Protein AF-A0A962V5V9-F1 (afdb_monomer)

Structure (mmCIF, N/CA/C/O backbone):
data_AF-A0A962V5V9-F1
#
_entry.id   AF-A0A962V5V9-F1
#
loop_
_atom_site.group_PDB
_atom_site.id
_atom_site.type_symbol
_atom_site.label_atom_id
_atom_site.label_alt_id
_atom_site.label_comp_id
_atom_site.label_asym_id
_atom_site.label_entity_id
_atom_site.label_seq_id
_a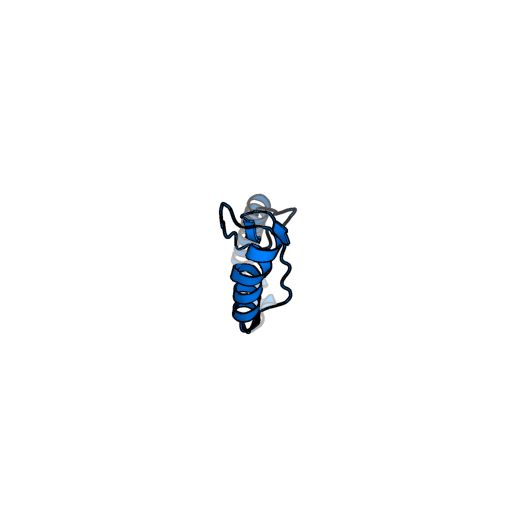tom_site.pdbx_PDB_ins_code
_atom_site.Cartn_x
_atom_site.Cartn_y
_atom_site.Cartn_z
_atom_site.occupancy
_atom_site.B_iso_or_equiv
_atom_site.auth_seq_id
_atom_site.auth_comp_id
_atom_site.auth_asym_id
_atom_site.auth_atom_id
_atom_site.pdbx_PDB_model_num
ATOM 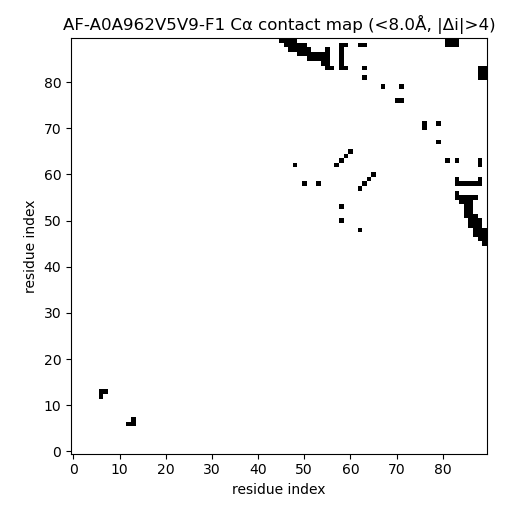1 N N . MET A 1 1 ? 34.483 3.059 -29.073 1.00 65.25 1 MET A N 1
ATOM 2 C CA . MET A 1 1 ? 33.387 2.858 -30.051 1.00 65.25 1 MET A CA 1
ATOM 3 C C . MET A 1 1 ? 32.789 4.212 -30.386 1.00 65.25 1 MET A C 1
ATOM 5 O O . MET A 1 1 ? 32.333 4.881 -29.471 1.00 65.25 1 MET A O 1
ATOM 9 N N . ASN A 1 2 ? 32.822 4.630 -31.654 1.00 86.38 2 ASN A N 1
ATOM 10 C CA . ASN A 1 2 ? 32.213 5.887 -32.093 1.00 86.38 2 ASN A CA 1
ATOM 11 C C . ASN A 1 2 ? 30.854 5.603 -32.755 1.00 86.38 2 ASN A C 1
ATOM 13 O O . ASN A 1 2 ? 30.787 5.126 -33.887 1.00 86.38 2 ASN A O 1
ATOM 17 N N . ILE A 1 3 ? 29.769 5.862 -32.022 1.00 85.44 3 ILE A N 1
ATOM 18 C CA . ILE A 1 3 ? 28.396 5.595 -32.479 1.00 85.44 3 ILE A CA 1
ATOM 19 C C . ILE A 1 3 ? 27.980 6.580 -33.579 1.00 85.44 3 ILE A C 1
ATOM 21 O O . ILE A 1 3 ? 27.230 6.198 -34.478 1.00 85.44 3 ILE A O 1
ATOM 25 N N . ALA A 1 4 ? 28.511 7.807 -33.567 1.00 87.50 4 ALA A N 1
ATOM 26 C CA . ALA A 1 4 ? 28.245 8.796 -34.608 1.00 87.50 4 ALA A CA 1
ATOM 27 C C . ALA A 1 4 ? 28.849 8.350 -35.946 1.00 87.50 4 ALA A C 1
ATOM 29 O O . ALA A 1 4 ? 28.156 8.307 -36.958 1.00 87.50 4 ALA A O 1
ATOM 30 N N . GLU A 1 5 ? 30.110 7.911 -35.936 1.00 89.94 5 GLU A N 1
ATOM 31 C CA . GLU A 1 5 ? 30.772 7.396 -37.138 1.00 89.94 5 GLU A CA 1
ATOM 32 C C . GLU A 1 5 ? 30.079 6.138 -37.685 1.00 89.94 5 GLU A C 1
ATOM 34 O O . GLU A 1 5 ? 29.859 6.020 -38.892 1.00 89.94 5 GLU A O 1
ATOM 39 N N . LEU A 1 6 ? 29.674 5.215 -36.805 1.00 88.81 6 LEU A N 1
ATOM 40 C CA . LEU A 1 6 ? 28.927 4.015 -37.192 1.00 88.81 6 LEU A CA 1
ATOM 41 C C . LEU A 1 6 ? 27.574 4.364 -37.825 1.00 88.81 6 LEU A C 1
ATOM 43 O O . LEU A 1 6 ? 27.196 3.758 -38.826 1.00 88.81 6 LEU A O 1
ATOM 47 N N . SER A 1 7 ? 26.873 5.346 -37.257 1.00 88.31 7 SER A N 1
ATOM 48 C CA . SER A 1 7 ? 25.557 5.789 -37.724 1.00 88.31 7 SER A CA 1
ATOM 49 C C . SER A 1 7 ? 25.616 6.477 -39.085 1.00 88.31 7 SER A C 1
ATOM 51 O O . SER A 1 7 ? 24.735 6.280 -39.916 1.00 88.31 7 SER A O 1
ATOM 53 N N . ILE A 1 8 ? 26.685 7.235 -39.342 1.00 90.69 8 ILE A N 1
ATOM 54 C CA . ILE A 1 8 ? 26.921 7.874 -40.641 1.00 90.69 8 ILE A CA 1
ATOM 55 C C . ILE A 1 8 ? 27.310 6.823 -41.686 1.00 90.69 8 ILE A C 1
ATOM 57 O O . ILE A 1 8 ? 26.771 6.814 -42.792 1.00 90.69 8 ILE A O 1
ATOM 61 N N . ARG A 1 9 ? 28.210 5.894 -41.335 1.00 93.00 9 ARG A N 1
ATOM 62 C CA . ARG A 1 9 ? 28.676 4.840 -42.250 1.00 93.00 9 ARG A CA 1
ATOM 63 C C . ARG A 1 9 ? 27.572 3.840 -42.608 1.00 93.00 9 ARG A C 1
ATOM 65 O O . ARG A 1 9 ? 27.559 3.326 -43.721 1.00 93.00 9 ARG A O 1
ATOM 72 N N . LYS A 1 10 ? 26.662 3.545 -41.674 1.00 92.44 10 LYS A N 1
ATOM 73 C CA . LYS A 1 10 ? 25.525 2.623 -41.851 1.00 92.44 10 LYS A CA 1
ATOM 74 C C . LYS A 1 10 ? 24.187 3.370 -41.902 1.00 92.44 10 LYS A C 1
ATOM 76 O O . LYS A 1 10 ? 23.213 2.943 -41.284 1.00 92.44 10 LYS A O 1
ATOM 81 N N . ASN A 1 11 ? 24.136 4.454 -42.672 1.00 91.19 11 ASN A N 1
ATOM 82 C CA . ASN A 1 11 ? 22.993 5.365 -42.778 1.00 91.19 11 ASN A CA 1
ATOM 83 C C . ASN A 1 11 ? 21.634 4.677 -43.026 1.00 91.19 11 ASN A C 1
ATOM 85 O O . ASN A 1 11 ? 20.660 5.025 -42.367 1.00 91.19 11 ASN A O 1
ATOM 89 N N . VAL A 1 12 ? 21.553 3.683 -43.918 1.00 94.44 12 VAL A N 1
ATOM 90 C CA . VAL A 1 12 ? 20.297 2.962 -44.212 1.00 94.44 12 VAL A CA 1
ATOM 91 C C . VAL A 1 12 ? 19.805 2.181 -42.993 1.00 94.44 12 VAL A C 1
ATOM 93 O O . VAL A 1 12 ? 18.619 2.205 -42.675 1.00 94.44 12 VAL A O 1
ATOM 96 N N . ILE A 1 13 ? 20.720 1.524 -42.276 1.00 94.06 13 ILE A N 1
ATOM 97 C CA . ILE A 1 13 ? 20.394 0.749 -41.071 1.00 94.06 13 ILE A CA 1
ATOM 98 C C . ILE A 1 13 ? 19.971 1.697 -39.949 1.00 94.06 13 ILE A C 1
ATOM 100 O O . ILE A 1 13 ? 18.972 1.451 -39.279 1.00 94.06 13 ILE A O 1
ATOM 104 N N . THR A 1 14 ? 20.688 2.806 -39.774 1.00 94.44 14 THR A N 1
ATOM 105 C CA . THR A 1 14 ? 20.339 3.833 -38.789 1.00 94.44 14 THR A CA 1
ATOM 106 C C . THR A 1 14 ? 18.974 4.452 -39.080 1.00 94.44 14 THR A C 1
ATOM 108 O O . THR A 1 14 ? 18.169 4.596 -38.160 1.00 94.44 14 THR A O 1
ATOM 111 N N . LEU A 1 15 ? 18.673 4.766 -40.343 1.00 95.25 15 LEU A N 1
ATOM 112 C CA . LEU A 1 15 ? 17.374 5.302 -40.749 1.00 95.25 15 LEU A CA 1
ATOM 113 C C . LEU A 1 15 ? 16.249 4.291 -40.502 1.00 95.25 15 LEU A C 1
ATOM 115 O O . LEU A 1 15 ? 15.221 4.651 -39.937 1.00 95.25 15 LEU A O 1
ATOM 119 N N . PHE A 1 16 ? 16.459 3.023 -40.858 1.00 96.44 16 PHE A N 1
ATOM 120 C CA . PHE A 1 16 ? 15.489 1.959 -40.608 1.00 96.44 16 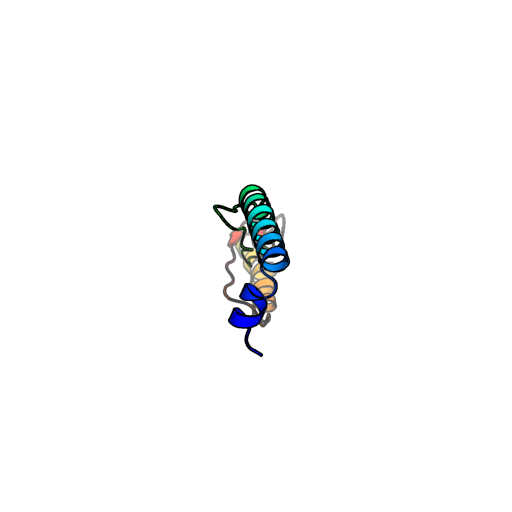PHE A CA 1
ATOM 121 C C . PHE A 1 16 ? 15.186 1.794 -39.114 1.00 96.44 16 PHE A C 1
ATOM 123 O O . PHE A 1 16 ? 14.022 1.791 -38.722 1.00 96.44 16 PHE A O 1
ATOM 130 N N . ILE A 1 17 ? 16.219 1.731 -38.268 1.00 95.62 17 ILE A N 1
ATOM 131 C CA . ILE A 1 17 ? 16.052 1.639 -36.810 1.00 95.62 17 ILE A CA 1
ATOM 132 C C . ILE A 1 17 ? 15.319 2.871 -36.272 1.00 95.62 17 ILE A C 1
ATOM 134 O O . ILE A 1 17 ? 14.426 2.736 -35.441 1.00 95.62 17 ILE A O 1
ATOM 138 N N . THR A 1 18 ? 15.652 4.062 -36.772 1.00 95.31 18 THR A N 1
ATOM 139 C CA . THR A 1 18 ? 14.995 5.312 -36.368 1.00 95.31 18 THR A CA 1
ATOM 140 C C . THR A 1 18 ? 13.501 5.274 -36.681 1.00 95.31 18 THR A C 1
ATOM 142 O O . THR A 1 18 ? 12.686 5.576 -35.814 1.00 95.31 18 THR A O 1
ATOM 145 N N . LEU A 1 19 ? 13.127 4.848 -37.890 1.00 97.12 19 LEU A N 1
ATOM 146 C CA . LEU A 1 19 ? 11.724 4.714 -38.289 1.00 97.12 19 LEU A CA 1
ATOM 147 C C . LEU A 1 19 ? 10.988 3.652 -37.469 1.00 97.12 19 LEU A C 1
ATOM 149 O O . LEU A 1 19 ? 9.835 3.861 -37.100 1.00 97.12 19 LEU A O 1
ATOM 153 N N . LEU A 1 20 ? 11.654 2.545 -37.142 1.00 97.25 20 LEU A N 1
ATOM 154 C CA . LEU A 1 20 ? 11.084 1.481 -36.319 1.00 97.25 20 LEU A CA 1
ATOM 155 C C . LEU A 1 20 ? 10.797 1.984 -34.896 1.00 97.25 20 LEU A C 1
ATOM 157 O O . LEU A 1 20 ? 9.695 1.790 -34.389 1.00 97.25 20 LEU A O 1
ATOM 161 N N . VAL A 1 21 ? 11.746 2.692 -34.277 1.00 97.38 21 VAL A N 1
ATOM 162 C CA . VAL A 1 21 ? 11.568 3.287 -32.942 1.00 97.38 21 VAL A CA 1
ATOM 163 C C . VAL A 1 21 ? 10.481 4.360 -32.953 1.00 97.38 21 VAL A C 1
ATOM 165 O O . VAL A 1 21 ? 9.660 4.389 -32.041 1.00 97.38 21 VAL A O 1
ATOM 168 N N . LEU A 1 22 ? 10.429 5.208 -33.984 1.00 97.81 22 LEU A N 1
ATOM 169 C CA . LEU A 1 22 ? 9.378 6.221 -34.121 1.00 97.81 22 LEU A CA 1
ATOM 170 C C . LEU A 1 22 ? 7.993 5.584 -34.268 1.00 97.81 22 LEU A C 1
ATOM 172 O O . LEU A 1 22 ? 7.078 5.946 -33.533 1.00 97.81 22 LEU A O 1
ATOM 176 N N . GLY A 1 23 ? 7.842 4.609 -35.168 1.00 97.38 23 GLY A N 1
ATOM 177 C CA . GLY A 1 23 ? 6.576 3.902 -35.366 1.00 97.38 23 GLY A CA 1
ATOM 178 C C . GLY A 1 23 ? 6.132 3.145 -34.114 1.00 97.38 23 GLY A C 1
ATOM 179 O O . GLY A 1 23 ? 4.987 3.273 -33.687 1.00 97.38 23 GLY A O 1
ATOM 180 N N . GLY A 1 24 ? 7.051 2.417 -33.473 1.00 96.69 24 GLY A N 1
ATOM 181 C CA . GLY A 1 24 ? 6.784 1.726 -32.210 1.00 96.69 24 GLY A CA 1
ATOM 182 C C . GLY A 1 24 ? 6.435 2.685 -31.070 1.00 96.69 24 GLY A C 1
ATOM 183 O O . GLY A 1 24 ? 5.552 2.387 -30.272 1.00 96.69 24 GLY A O 1
ATOM 184 N N . GLY A 1 25 ? 7.076 3.855 -31.023 1.00 96.44 25 GLY A N 1
ATOM 185 C CA . GLY A 1 25 ? 6.795 4.903 -30.045 1.00 96.44 25 GLY A CA 1
ATOM 186 C C . GLY A 1 25 ? 5.402 5.510 -30.199 1.00 96.44 25 GLY A C 1
ATOM 187 O O . GLY A 1 25 ? 4.720 5.701 -29.197 1.00 96.44 25 GLY A O 1
ATOM 188 N N . ILE A 1 26 ? 4.951 5.756 -31.434 1.00 96.50 26 ILE A N 1
ATOM 189 C CA . ILE A 1 26 ? 3.591 6.251 -31.710 1.00 96.50 26 ILE A CA 1
ATOM 190 C C . ILE A 1 26 ? 2.553 5.216 -31.269 1.00 96.50 26 ILE A C 1
ATOM 192 O O . ILE A 1 26 ? 1.648 5.546 -30.507 1.00 96.50 26 ILE A O 1
ATOM 196 N N . LEU A 1 27 ? 2.726 3.951 -31.667 1.00 95.81 27 LEU A N 1
ATOM 197 C CA . LEU A 1 27 ? 1.816 2.872 -31.270 1.00 95.81 27 LEU A CA 1
ATOM 198 C C . LEU A 1 27 ? 1.771 2.695 -29.747 1.00 95.81 27 LEU A C 1
ATOM 200 O O . LEU A 1 27 ? 0.697 2.526 -29.172 1.00 95.81 27 LEU A O 1
ATOM 204 N N . ALA A 1 28 ? 2.924 2.761 -29.078 1.00 94.56 28 ALA A N 1
ATOM 205 C CA . ALA A 1 28 ? 2.997 2.699 -27.623 1.00 94.56 28 ALA A CA 1
ATOM 206 C C . ALA A 1 28 ? 2.295 3.894 -26.967 1.00 94.56 28 ALA A C 1
ATOM 208 O O . ALA A 1 28 ? 1.588 3.712 -25.985 1.00 94.56 28 ALA A O 1
ATOM 209 N N . TYR A 1 29 ? 2.452 5.102 -27.511 1.00 92.38 29 TYR A N 1
ATOM 210 C CA . TYR A 1 29 ? 1.801 6.301 -26.988 1.00 92.38 29 TYR A CA 1
ATOM 211 C C . TYR A 1 29 ? 0.272 6.227 -27.089 1.00 92.38 29 TYR A C 1
ATOM 213 O O . TYR A 1 29 ? -0.415 6.567 -26.130 1.00 92.38 29 TYR A O 1
ATOM 221 N N . GLU A 1 30 ? -0.261 5.745 -28.214 1.00 91.94 30 GLU A N 1
ATOM 222 C CA . GLU A 1 30 ? -1.710 5.611 -28.416 1.00 91.94 30 GLU A CA 1
ATOM 223 C C . GLU A 1 30 ? -2.331 4.485 -27.579 1.00 91.94 30 GLU A C 1
ATOM 225 O O . GLU A 1 30 ? -3.470 4.598 -27.131 1.00 91.94 30 GLU A O 1
ATOM 230 N N . THR A 1 31 ? -1.590 3.398 -27.347 1.00 90.12 31 THR A N 1
ATOM 231 C CA . THR A 1 31 ? -2.076 2.227 -26.594 1.00 90.12 31 THR A CA 1
ATOM 232 C C . THR A 1 31 ? -1.815 2.306 -25.091 1.00 90.12 31 THR A C 1
ATOM 234 O O . THR A 1 31 ? -2.359 1.502 -24.331 1.00 90.12 31 THR A O 1
ATOM 237 N N . MET A 1 32 ? -0.995 3.256 -24.634 1.00 89.19 32 MET A N 1
ATOM 238 C CA . MET A 1 32 ? -0.675 3.405 -23.219 1.00 89.19 32 MET A CA 1
ATOM 239 C C . MET A 1 32 ? -1.899 3.899 -22.449 1.00 89.19 32 MET A C 1
ATOM 241 O O . MET A 1 32 ? -2.273 5.071 -22.507 1.00 89.19 32 MET A O 1
ATOM 245 N N . GLY A 1 33 ? -2.502 2.989 -21.684 1.00 83.69 33 GLY A N 1
ATOM 246 C CA . GLY A 1 33 ? -3.576 3.318 -20.758 1.00 83.69 33 GLY A CA 1
ATOM 247 C C . GLY A 1 33 ? -3.119 4.386 -19.768 1.00 83.69 33 GLY A C 1
ATOM 248 O O . GLY A 1 33 ? -2.104 4.233 -19.088 1.00 83.69 33 GLY A O 1
ATOM 249 N N . ARG A 1 34 ? -3.874 5.479 -19.692 1.00 81.06 34 ARG A N 1
ATOM 250 C CA . ARG A 1 34 ? -3.672 6.533 -18.701 1.00 81.06 34 ARG A CA 1
ATOM 251 C C . ARG A 1 34 ? -4.617 6.278 -17.541 1.00 81.06 34 ARG A C 1
ATOM 253 O O . ARG A 1 34 ? -5.827 6.232 -17.734 1.00 81.06 34 ARG A O 1
ATOM 260 N N . LEU A 1 35 ?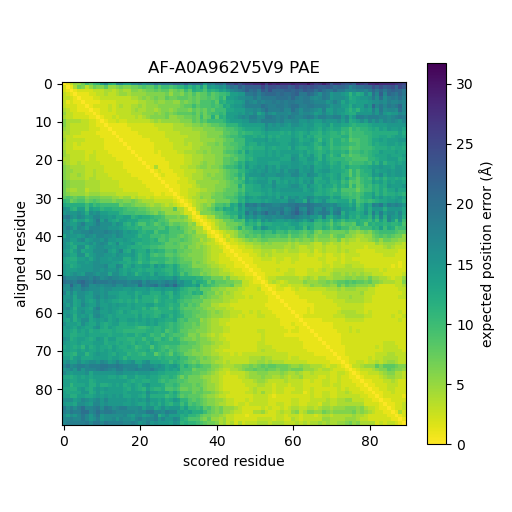 -4.062 6.115 -16.348 1.00 81.00 35 LEU A N 1
ATOM 261 C CA . LEU A 1 35 ? -4.839 6.172 -15.118 1.00 81.00 35 LEU A CA 1
ATOM 262 C C . LEU A 1 35 ? -4.802 7.626 -14.652 1.00 81.00 35 LEU A C 1
ATOM 264 O O . LEU A 1 35 ? -3.740 8.108 -14.267 1.00 81.00 35 LEU A O 1
ATOM 268 N N . GLU A 1 36 ? -5.930 8.327 -14.774 1.00 77.19 36 GLU A N 1
ATOM 269 C CA . GLU A 1 36 ? -6.093 9.688 -14.242 1.00 77.19 36 GLU A CA 1
ATOM 270 C C . GLU A 1 36 ? -5.918 9.678 -12.718 1.00 77.19 36 GLU A C 1
ATOM 272 O O . GLU A 1 36 ? -5.121 10.446 -12.189 1.00 77.19 36 GLU A O 1
ATOM 277 N N . ASP A 1 37 ? -6.535 8.689 -12.063 1.00 85.25 37 ASP A N 1
ATOM 278 C CA . ASP A 1 37 ? -6.345 8.377 -10.652 1.00 85.25 37 ASP A CA 1
ATOM 279 C C . ASP A 1 37 ? -5.775 6.957 -10.501 1.00 85.25 37 ASP A C 1
ATOM 281 O O . ASP A 1 37 ? -6.494 5.968 -10.695 1.00 85.25 37 ASP A O 1
ATOM 285 N N . PRO A 1 38 ? -4.478 6.798 -10.181 1.00 80.38 38 PRO A N 1
ATOM 286 C CA . PRO A 1 38 ? -3.920 5.480 -9.931 1.00 80.38 38 PRO A CA 1
ATOM 287 C C . PRO A 1 38 ? -4.552 4.884 -8.671 1.00 80.38 38 PRO A C 1
ATOM 289 O O . PRO A 1 38 ? -4.578 5.507 -7.609 1.00 80.38 38 PRO A O 1
ATOM 292 N N . ALA A 1 39 ? -5.030 3.643 -8.770 1.00 81.88 39 ALA A N 1
ATOM 293 C CA . ALA A 1 39 ? -5.537 2.929 -7.610 1.00 81.88 39 ALA A CA 1
ATOM 294 C C . ALA A 1 39 ? -4.403 2.727 -6.593 1.00 81.88 39 ALA A C 1
ATOM 296 O O . ALA A 1 39 ? -3.389 2.093 -6.891 1.00 81.88 39 ALA A O 1
ATOM 297 N N . PHE A 1 40 ? -4.583 3.247 -5.381 1.00 83.94 40 PHE A N 1
ATOM 298 C CA . PHE A 1 40 ? -3.704 2.972 -4.252 1.00 83.94 40 PHE A CA 1
ATOM 299 C C . PHE A 1 40 ? -4.450 2.136 -3.217 1.00 83.94 40 PHE A C 1
ATOM 301 O O . PHE A 1 40 ? -5.607 2.396 -2.884 1.00 83.94 40 PHE A O 1
ATOM 308 N N . THR A 1 41 ? -3.780 1.115 -2.688 1.00 85.25 41 THR A N 1
ATOM 309 C CA . THR A 1 41 ? -4.356 0.288 -1.629 1.00 85.25 41 THR A CA 1
ATOM 310 C C . THR A 1 41 ? -4.286 1.041 -0.308 1.00 85.25 41 THR A C 1
ATOM 312 O O . THR A 1 41 ? -3.207 1.231 0.258 1.00 85.25 41 THR A O 1
ATOM 315 N N . ILE A 1 42 ? -5.444 1.439 0.215 1.00 86.25 42 ILE A N 1
ATOM 316 C CA . ILE A 1 42 ? -5.555 1.949 1.581 1.00 86.25 42 ILE A CA 1
ATOM 317 C C . ILE A 1 42 ? -5.360 0.765 2.532 1.00 86.25 42 ILE A C 1
ATOM 319 O O . ILE A 1 42 ? -6.173 -0.156 2.560 1.00 86.25 42 ILE A O 1
ATOM 323 N N . LYS A 1 43 ? -4.271 0.778 3.309 1.00 88.38 43 LYS A N 1
ATOM 324 C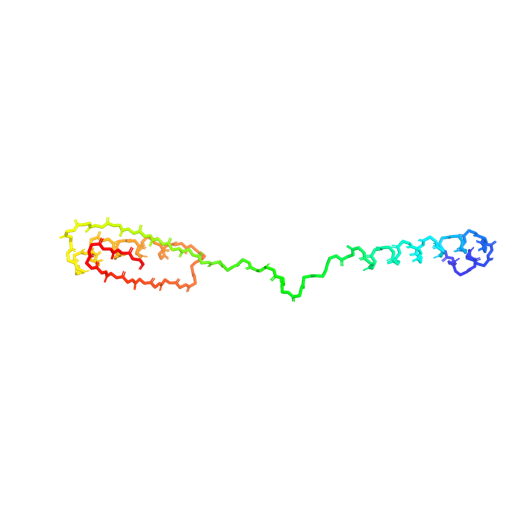 CA . LYS A 1 43 ? -3.954 -0.262 4.304 1.00 88.38 43 LYS A CA 1
ATOM 325 C C . LYS A 1 43 ? -4.833 -0.113 5.549 1.00 88.38 43 LYS A C 1
ATOM 327 O O . LYS A 1 43 ? -4.356 0.270 6.612 1.00 88.38 43 LYS A O 1
ATOM 332 N N . GLN A 1 44 ? -6.125 -0.367 5.393 1.00 91.75 44 GLN A N 1
ATOM 333 C CA . GLN A 1 44 ? -7.104 -0.388 6.473 1.00 91.75 44 GLN A CA 1
ATOM 334 C C . GLN A 1 44 ? -7.810 -1.740 6.483 1.00 91.75 44 GLN A C 1
ATOM 336 O O . GLN A 1 44 ? -8.107 -2.308 5.434 1.00 91.75 44 GLN A O 1
ATOM 341 N N . ALA A 1 45 ? -8.083 -2.239 7.681 1.00 91.06 45 ALA A N 1
ATOM 342 C CA . ALA A 1 45 ? -8.889 -3.424 7.909 1.00 91.06 45 ALA A CA 1
ATOM 343 C C . ALA A 1 45 ? -9.992 -3.064 8.905 1.00 91.06 45 ALA A C 1
ATOM 345 O O . ALA A 1 45 ? -9.788 -2.220 9.776 1.00 91.06 45 ALA A O 1
ATOM 346 N N . LYS A 1 46 ? -11.160 -3.690 8.757 1.00 93.62 46 LYS A N 1
ATOM 347 C CA . LYS A 1 46 ? -12.283 -3.553 9.684 1.00 93.62 46 LYS A CA 1
ATOM 348 C C . LYS A 1 46 ? -12.625 -4.934 10.221 1.00 93.62 46 LYS A C 1
ATOM 350 O O . LYS A 1 46 ? -12.839 -5.853 9.431 1.00 93.62 46 LYS A O 1
ATOM 355 N N . VAL A 1 47 ? -12.668 -5.060 11.540 1.00 93.12 47 VAL A N 1
ATOM 356 C CA . VAL A 1 47 ? -13.090 -6.275 12.239 1.00 93.12 47 VAL A CA 1
ATOM 357 C C . VAL A 1 47 ? -14.503 -6.013 12.738 1.00 93.12 47 VAL A C 1
ATOM 359 O O . VAL A 1 47 ? -14.752 -4.976 13.329 1.00 93.12 47 VAL A O 1
ATOM 362 N N . ILE A 1 48 ? -15.448 -6.898 12.423 1.00 94.75 48 ILE A N 1
ATOM 363 C CA . ILE A 1 48 ? -16.848 -6.731 12.823 1.00 94.75 48 ILE A CA 1
ATOM 364 C C . ILE A 1 48 ? -17.240 -7.953 13.632 1.00 94.75 48 ILE A C 1
ATOM 366 O O . ILE A 1 48 ? -17.314 -9.056 13.084 1.00 94.75 48 ILE A O 1
ATOM 370 N N . THR A 1 49 ? -17.544 -7.741 14.906 1.00 93.94 49 THR A N 1
ATOM 371 C CA . THR A 1 49 ? -17.924 -8.812 15.826 1.00 93.94 49 THR A CA 1
ATOM 372 C C . THR A 1 49 ? -19.338 -8.570 16.329 1.00 93.94 49 THR A C 1
ATOM 374 O O . THR A 1 49 ? -19.672 -7.488 16.804 1.00 93.94 49 THR A O 1
ATOM 377 N N . ARG A 1 50 ? -20.205 -9.576 16.196 1.00 94.00 50 ARG A N 1
ATOM 378 C CA . ARG A 1 50 ? -21.600 -9.505 16.651 1.00 94.00 50 ARG A CA 1
ATOM 379 C C . ARG A 1 50 ? -21.741 -10.239 17.975 1.00 94.00 50 ARG A C 1
ATOM 381 O O . ARG A 1 50 ? -21.351 -11.399 18.058 1.00 94.00 50 ARG A O 1
ATOM 388 N N . TYR A 1 51 ? -22.371 -9.596 18.950 1.00 93.19 51 TYR A N 1
ATOM 389 C CA . TYR A 1 51 ? -22.666 -10.166 20.261 1.00 93.19 51 TYR A CA 1
ATOM 390 C C . TYR A 1 51 ? -24.123 -9.875 20.644 1.00 93.19 51 TYR A C 1
ATOM 392 O O . TYR A 1 51 ? -24.429 -9.071 21.515 1.00 93.19 51 TYR A O 1
ATOM 400 N N . ALA A 1 52 ? -25.057 -10.492 19.920 1.00 90.75 52 ALA A N 1
ATOM 401 C CA . ALA A 1 52 ? -26.479 -10.189 20.053 1.00 90.75 52 ALA A CA 1
ATOM 402 C C . ALA A 1 52 ? -26.984 -10.377 21.496 1.00 90.75 52 ALA A C 1
ATOM 404 O O . ALA A 1 52 ? -26.812 -11.443 22.080 1.00 90.75 52 ALA A O 1
ATOM 405 N N . GLY A 1 53 ? -27.655 -9.352 22.028 1.00 89.19 53 GLY A N 1
ATOM 406 C CA . GLY A 1 53 ? -28.218 -9.358 23.382 1.00 89.19 53 GLY A CA 1
ATOM 407 C C . GLY A 1 53 ? -27.322 -8.742 24.460 1.00 89.19 53 GLY A C 1
ATOM 408 O O . GLY A 1 53 ? -27.829 -8.496 25.549 1.00 89.19 53 GLY A O 1
ATOM 409 N N . ALA A 1 54 ? -26.053 -8.447 24.158 1.00 91.75 54 ALA A N 1
ATOM 410 C CA . ALA A 1 54 ? -25.151 -7.739 25.064 1.00 91.75 54 ALA A CA 1
ATOM 411 C C . ALA A 1 54 ? -25.346 -6.215 24.984 1.00 91.75 54 ALA A C 1
ATOM 413 O O . ALA A 1 54 ? -25.588 -5.658 23.906 1.00 91.75 54 ALA A O 1
ATOM 414 N N . SER A 1 55 ? -25.219 -5.538 26.125 1.00 94.25 55 SER A N 1
ATOM 415 C CA . SER A 1 55 ? -25.210 -4.067 26.179 1.00 94.25 55 SER A CA 1
ATOM 416 C C . SER A 1 55 ? -23.913 -3.493 25.595 1.00 94.25 55 SER A C 1
ATOM 418 O O . SER A 1 55 ? -22.893 -4.179 25.578 1.00 94.25 55 SER A O 1
ATOM 420 N N . ALA A 1 56 ? -23.906 -2.231 25.158 1.00 92.81 56 ALA A N 1
ATOM 421 C CA . ALA A 1 56 ? -22.686 -1.587 24.656 1.00 92.81 56 ALA A CA 1
ATOM 422 C C . ALA A 1 56 ? -21.493 -1.669 25.635 1.00 92.81 56 ALA A C 1
ATOM 424 O O . ALA A 1 56 ? -20.360 -1.860 25.203 1.00 92.81 56 ALA A O 1
ATOM 425 N N . GLU A 1 57 ? -21.738 -1.569 26.948 1.00 93.81 57 GLU A N 1
ATOM 426 C CA . GLU A 1 57 ? -20.688 -1.683 27.974 1.00 93.81 57 GLU A CA 1
ATOM 427 C C . GLU A 1 57 ? -20.117 -3.107 28.072 1.00 93.81 57 GLU A C 1
ATOM 429 O O . GLU A 1 57 ? -18.919 -3.296 28.275 1.00 93.81 57 GLU A O 1
ATOM 434 N N . GLU A 1 58 ? -20.974 -4.110 27.919 1.00 93.06 58 GLU A N 1
ATOM 435 C CA . GLU A 1 58 ? -20.599 -5.524 27.949 1.00 93.06 58 GLU A CA 1
ATOM 436 C C . GLU A 1 58 ? -19.824 -5.913 26.684 1.00 93.06 58 GLU A C 1
ATOM 438 O O . GLU A 1 58 ? -18.783 -6.557 26.771 1.00 93.06 58 GLU A O 1
ATOM 443 N N . VAL A 1 59 ? -20.251 -5.421 25.516 1.00 95.00 59 VAL A N 1
ATOM 444 C CA . VAL A 1 59 ? -19.515 -5.576 24.252 1.00 95.00 59 VAL A CA 1
ATOM 445 C C . VAL A 1 59 ? -18.127 -4.937 24.331 1.00 95.00 59 VAL A C 1
ATOM 447 O O . VAL A 1 59 ? -17.153 -5.540 23.882 1.00 95.00 59 VAL A O 1
ATOM 450 N N . GLU A 1 60 ? -18.017 -3.747 24.923 1.00 93.62 60 GLU A N 1
ATOM 451 C CA . GLU A 1 60 ? -16.729 -3.073 25.093 1.00 93.62 60 GLU A CA 1
ATOM 452 C C . GLU A 1 60 ? -15.759 -3.920 25.925 1.00 93.62 60 GLU A C 1
ATOM 454 O O . GLU A 1 60 ? -14.647 -4.207 25.485 1.00 93.62 60 GLU A O 1
ATOM 459 N N . LYS A 1 61 ? -16.203 -4.359 27.107 1.00 95.06 61 LYS A N 1
ATOM 460 C CA . LYS A 1 61 ? -15.361 -5.077 28.072 1.00 95.06 61 LYS A CA 1
ATOM 461 C C . LYS A 1 61 ? -15.017 -6.497 27.635 1.00 95.06 61 LYS A C 1
ATOM 463 O O . LYS A 1 61 ? -13.902 -6.951 27.865 1.00 95.06 61 LYS A O 1
ATOM 468 N N . GLU A 1 62 ? -15.974 -7.219 27.060 1.00 94.25 62 GLU A N 1
ATOM 469 C CA . GLU A 1 62 ? -15.806 -8.646 26.763 1.00 94.25 62 GLU A CA 1
ATOM 470 C C . GLU A 1 62 ? -15.280 -8.915 25.353 1.00 94.25 62 GLU A C 1
ATOM 472 O O . GLU A 1 62 ? -14.769 -10.003 25.091 1.00 94.25 62 GLU A O 1
ATOM 477 N N . VAL A 1 63 ? -15.414 -7.957 24.431 1.00 94.88 63 VAL A N 1
ATOM 478 C CA . VAL A 1 63 ? -15.052 -8.154 23.021 1.00 94.88 63 VAL A CA 1
ATOM 479 C C . VAL A 1 63 ? -14.036 -7.119 22.564 1.00 94.88 63 VAL A C 1
ATOM 481 O O . VAL A 1 63 ? -12.937 -7.493 22.155 1.00 94.88 63 VAL A O 1
ATOM 484 N N . THR A 1 64 ? -14.387 -5.834 22.613 1.00 96.00 64 THR A N 1
ATOM 485 C CA . THR A 1 64 ? -13.563 -4.773 22.016 1.00 96.00 64 THR A CA 1
ATOM 486 C C . THR A 1 64 ? -12.203 -4.652 22.705 1.00 96.00 64 THR A C 1
ATOM 488 O O . THR A 1 64 ? -11.190 -4.701 22.014 1.00 96.00 64 THR A O 1
ATOM 491 N N . ASP A 1 65 ? -12.152 -4.609 24.039 1.00 95.81 65 ASP A N 1
ATOM 492 C CA . ASP A 1 65 ? -10.905 -4.457 24.811 1.00 95.81 65 ASP A CA 1
ATOM 493 C C . ASP A 1 65 ? -9.902 -5.600 24.555 1.00 95.81 65 ASP A C 1
ATOM 495 O O . ASP A 1 65 ? -8.704 -5.380 24.338 1.00 95.81 65 ASP A O 1
ATOM 499 N N . ILE A 1 66 ? -10.405 -6.837 24.480 1.00 95.75 66 ILE A N 1
ATOM 500 C CA . ILE A 1 66 ? -9.590 -8.023 24.180 1.00 95.75 66 ILE A CA 1
ATOM 501 C C . ILE A 1 66 ? -9.029 -7.935 22.756 1.00 95.75 66 ILE A C 1
ATOM 503 O O . ILE A 1 66 ? -7.840 -8.170 22.535 1.00 95.75 66 ILE A O 1
ATOM 507 N N . LEU A 1 67 ? -9.870 -7.576 21.780 1.00 94.88 67 LEU A N 1
ATOM 508 C CA . LEU A 1 67 ? -9.447 -7.445 20.386 1.00 94.88 67 LEU A CA 1
ATOM 509 C C . LEU A 1 67 ? -8.426 -6.321 20.207 1.00 94.88 67 LEU A C 1
ATOM 511 O O . LEU A 1 67 ? -7.432 -6.516 19.509 1.00 94.88 67 LEU A O 1
ATOM 515 N N . GLU A 1 68 ? -8.633 -5.166 20.836 1.00 94.81 68 GLU A N 1
ATOM 516 C CA . GLU A 1 68 ? -7.674 -4.068 20.781 1.00 94.81 68 GLU A CA 1
ATOM 517 C C . GLU A 1 68 ? -6.328 -4.474 21.373 1.00 94.81 68 GLU A C 1
ATOM 519 O O . GLU A 1 68 ? -5.297 -4.244 20.740 1.00 94.81 68 GLU A O 1
ATOM 524 N N . THR A 1 69 ? -6.333 -5.132 22.533 1.00 95.25 69 THR A N 1
ATOM 525 C CA . THR A 1 69 ? -5.110 -5.573 23.213 1.00 95.25 69 THR A CA 1
ATOM 526 C C . THR A 1 69 ? -4.279 -6.519 22.343 1.00 95.25 69 THR A C 1
ATOM 528 O O . THR A 1 69 ? -3.061 -6.361 22.242 1.00 95.25 69 THR A O 1
ATOM 531 N N . GLU A 1 70 ? -4.916 -7.472 21.663 1.00 95.12 70 GLU A N 1
ATOM 532 C CA . GLU A 1 70 ? -4.223 -8.408 20.769 1.00 95.12 70 GLU A CA 1
ATOM 533 C C . GLU A 1 70 ? -3.765 -7.735 19.464 1.00 95.12 70 GLU A C 1
ATOM 535 O O . GLU A 1 70 ? -2.644 -7.954 19.000 1.00 95.12 70 GLU A O 1
ATOM 540 N N . ILE A 1 71 ? -4.585 -6.857 18.876 1.00 94.50 71 ILE A N 1
ATOM 541 C CA . ILE A 1 71 ? -4.236 -6.138 17.638 1.00 94.50 71 ILE A CA 1
ATOM 542 C C . ILE A 1 71 ? -3.093 -5.141 17.886 1.00 94.50 71 ILE A C 1
ATOM 544 O O . ILE A 1 71 ? -2.251 -4.951 17.006 1.00 94.50 71 ILE A O 1
ATOM 548 N N . GLN A 1 72 ? -3.002 -4.543 19.078 1.00 94.38 72 GLN A N 1
ATOM 549 C CA . GLN A 1 72 ? -1.896 -3.655 19.460 1.00 94.38 72 GLN A CA 1
ATOM 550 C C . GLN A 1 72 ? -0.527 -4.347 19.455 1.00 94.38 72 GLN A C 1
ATOM 552 O O . GLN A 1 72 ? 0.489 -3.678 19.269 1.00 94.38 72 GLN A O 1
ATOM 557 N N . GLN A 1 73 ? -0.480 -5.674 19.591 1.00 95.25 73 GLN A N 1
ATOM 558 C CA . GLN A 1 73 ? 0.768 -6.442 19.531 1.00 95.25 73 GLN A CA 1
ATOM 559 C C . GLN A 1 73 ? 1.307 -6.594 18.095 1.00 95.25 73 GLN A C 1
ATOM 561 O O . GLN A 1 73 ? 2.443 -7.035 17.897 1.00 95.25 73 GLN A O 1
ATOM 566 N N . LEU A 1 74 ? 0.529 -6.223 17.070 1.00 93.75 74 LEU A N 1
ATOM 567 C CA . LEU A 1 74 ? 0.961 -6.294 15.676 1.00 93.75 74 LEU A CA 1
ATOM 568 C C . LEU A 1 74 ? 2.061 -5.266 15.382 1.00 93.75 74 LEU A C 1
ATOM 570 O O . LEU A 1 74 ? 1.876 -4.058 15.506 1.00 93.75 74 LEU A O 1
ATOM 574 N N . GLY A 1 75 ? 3.199 -5.740 14.867 1.00 92.38 75 GLY A N 1
ATOM 575 C CA . GLY A 1 75 ? 4.372 -4.892 14.621 1.00 92.38 75 GLY A CA 1
ATOM 576 C C . GLY A 1 75 ? 4.211 -3.807 13.542 1.00 92.38 75 GLY A C 1
ATOM 577 O O . GLY A 1 75 ? 5.063 -2.930 13.441 1.00 92.38 75 GLY A O 1
ATOM 578 N N . GLN A 1 76 ? 3.156 -3.846 12.720 1.00 90.81 76 GLN A N 1
ATOM 579 C CA . GLN A 1 76 ? 2.887 -2.856 11.662 1.00 90.81 76 GLN A CA 1
ATOM 580 C C . GLN A 1 76 ? 1.536 -2.158 11.847 1.00 90.81 76 GLN A C 1
ATOM 582 O O . GLN A 1 76 ? 0.770 -1.984 10.898 1.00 90.81 76 GLN A O 1
ATOM 587 N N . LEU A 1 77 ? 1.243 -1.757 13.078 1.00 92.25 77 LEU A N 1
ATOM 588 C CA . LEU A 1 77 ? 0.035 -1.024 13.413 1.00 92.25 77 LEU A CA 1
ATOM 589 C C . LEU A 1 77 ? 0.305 0.484 13.486 1.00 92.25 77 LEU A C 1
ATOM 591 O O . LEU A 1 77 ? 1.188 0.930 14.213 1.00 92.25 77 LEU A O 1
ATOM 595 N N . LEU A 1 78 ? -0.474 1.279 12.745 1.00 92.69 78 LEU A N 1
ATOM 596 C CA . LEU A 1 78 ? -0.407 2.744 12.822 1.00 92.69 78 LEU A CA 1
ATOM 597 C C . LEU A 1 78 ? -1.412 3.318 13.829 1.00 92.69 78 LEU A C 1
ATOM 599 O O . LEU A 1 78 ? -1.061 4.180 14.629 1.00 92.69 78 LEU A O 1
A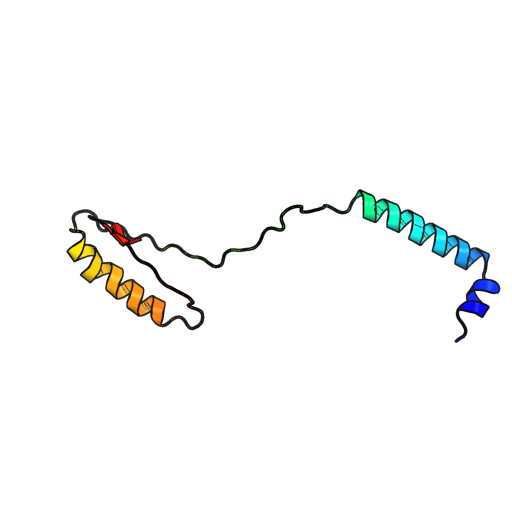TOM 603 N N . ARG A 1 79 ? -2.677 2.888 13.746 1.00 92.75 79 ARG A N 1
ATOM 604 C CA . ARG A 1 79 ? -3.776 3.369 14.592 1.00 92.75 79 ARG A CA 1
ATOM 605 C C . ARG A 1 79 ? -4.905 2.341 14.637 1.00 92.75 79 ARG A C 1
ATOM 607 O O . ARG A 1 79 ? -5.232 1.772 13.598 1.00 92.75 79 ARG A O 1
ATOM 614 N N . ILE A 1 80 ? -5.524 2.189 15.807 1.00 94.25 80 ILE A N 1
ATOM 615 C CA . ILE A 1 80 ? -6.793 1.475 16.014 1.00 94.25 80 ILE A CA 1
ATOM 616 C C . ILE A 1 80 ? -7.856 2.500 16.412 1.00 94.25 80 ILE A C 1
ATOM 618 O O . ILE A 1 80 ? -7.550 3.499 17.064 1.00 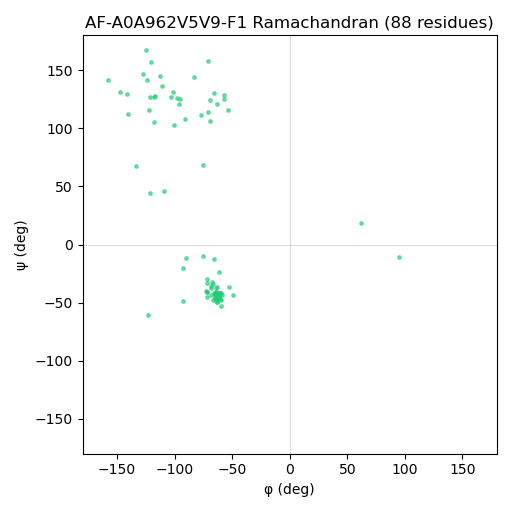94.25 80 ILE A O 1
ATOM 622 N N . THR A 1 81 ? -9.086 2.272 15.973 1.00 94.31 81 THR A N 1
ATOM 623 C CA . THR A 1 81 ? -10.278 2.987 16.431 1.00 94.31 81 THR A CA 1
ATOM 624 C C . THR A 1 81 ? -11.404 1.978 16.531 1.00 94.31 81 THR A C 1
ATOM 626 O O . THR A 1 81 ? -11.639 1.284 15.541 1.00 94.31 81 THR A O 1
ATOM 629 N N . SER A 1 82 ? -12.096 1.949 17.660 1.00 94.44 82 SER A N 1
ATOM 630 C CA . SER A 1 82 ? -13.230 1.066 17.908 1.00 94.44 82 SER A CA 1
ATOM 631 C C . SER A 1 82 ? -14.501 1.848 18.229 1.00 94.44 82 SER A C 1
ATOM 633 O O . SER A 1 82 ? -14.476 3.020 18.624 1.00 94.44 82 SER A O 1
ATOM 635 N N . GLN A 1 83 ? -15.634 1.199 17.999 1.00 94.19 83 GLN A N 1
ATOM 636 C CA . GLN A 1 83 ? -16.970 1.631 18.363 1.00 94.19 83 GLN A CA 1
ATOM 637 C C . GLN A 1 83 ? -17.767 0.419 18.843 1.00 94.19 83 GLN A C 1
ATOM 639 O O . GLN A 1 83 ? -18.135 -0.457 18.057 1.00 94.19 83 GLN A O 1
ATOM 644 N N . SER A 1 84 ? -18.087 0.416 20.133 1.00 93.31 84 SER A N 1
ATOM 645 C CA . SER A 1 84 ? -18.980 -0.570 20.737 1.00 93.31 84 SER A CA 1
ATOM 646 C C . SER A 1 84 ? -20.402 -0.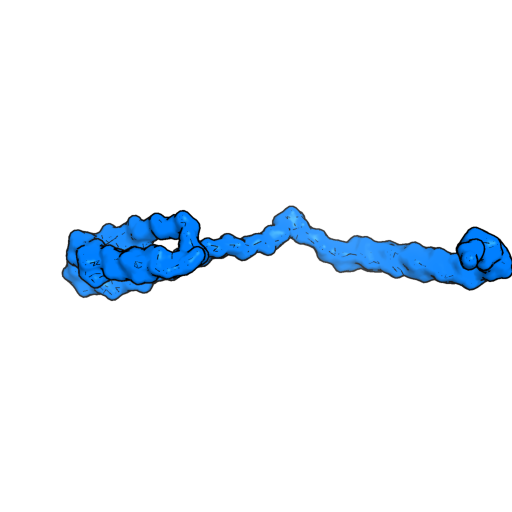026 20.795 1.00 93.31 84 SER A C 1
ATOM 648 O O . SER A 1 84 ? -20.665 1.058 21.317 1.00 93.31 84 SER A O 1
ATOM 650 N N . MET A 1 85 ? -21.327 -0.785 20.222 1.00 93.00 85 MET A N 1
ATOM 651 C CA . MET A 1 85 ? -22.764 -0.532 20.217 1.00 93.00 85 MET A CA 1
ATOM 652 C C . MET A 1 85 ? -23.481 -1.757 20.788 1.00 93.00 85 MET A C 1
ATOM 654 O O . MET A 1 85 ? -22.892 -2.833 20.903 1.00 93.00 85 MET A O 1
ATOM 658 N N . ASP A 1 86 ? -24.766 -1.619 21.111 1.00 93.50 86 ASP A N 1
ATOM 659 C CA . ASP A 1 86 ? -25.569 -2.741 21.600 1.00 93.50 86 ASP A CA 1
ATOM 660 C C . ASP A 1 86 ? -25.499 -3.930 20.624 1.00 93.50 86 ASP A C 1
ATOM 662 O O . ASP A 1 86 ? -25.911 -3.862 19.461 1.00 93.50 86 ASP A O 1
ATOM 666 N N . GLY A 1 87 ? -24.919 -5.023 21.113 1.00 90.44 87 GLY A N 1
ATOM 667 C CA . GLY A 1 87 ? -24.655 -6.262 20.397 1.00 90.44 87 GLY A CA 1
ATOM 668 C C . GLY A 1 87 ? -23.716 -6.211 19.186 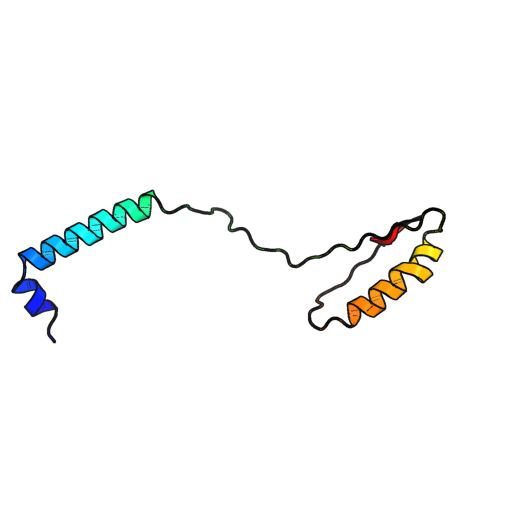1.00 90.44 87 GLY A C 1
ATOM 669 O O . GLY A 1 87 ? -23.734 -7.149 18.377 1.00 90.44 87 GLY A O 1
ATOM 670 N N . LEU A 1 88 ? -22.894 -5.167 19.037 1.00 92.62 88 LEU A N 1
ATOM 671 C CA . LEU A 1 88 ? -21.991 -5.004 17.893 1.00 92.62 88 LEU A CA 1
ATOM 672 C C . LEU A 1 88 ? -20.688 -4.274 18.261 1.00 92.62 88 LEU A C 1
ATOM 674 O O . LEU A 1 88 ? -20.725 -3.191 18.832 1.00 92.62 88 LEU A O 1
ATOM 678 N N . SER A 1 89 ? -19.549 -4.831 17.848 1.00 91.19 89 SER A N 1
ATOM 679 C CA . SER A 1 89 ? -18.208 -4.235 17.950 1.00 91.19 89 SER A CA 1
ATOM 680 C C . SER A 1 89 ? -17.634 -4.018 16.544 1.00 91.19 89 SER A C 1
ATOM 682 O O . SER A 1 89 ? -17.673 -4.940 15.715 1.00 91.19 89 SER A O 1
ATOM 684 N N . ILE A 1 90 ? -17.180 -2.791 16.253 1.00 90.00 90 ILE A N 1
ATOM 685 C CA . ILE A 1 90 ? -16.605 -2.347 14.963 1.00 90.00 90 ILE A CA 1
ATOM 686 C C . ILE A 1 90 ? -15.338 -1.530 15.183 1.00 90.00 90 ILE A C 1
ATOM 688 O O . ILE A 1 90 ? -15.347 -0.703 16.114 1.00 90.00 90 ILE A O 1
#

Nearest PDB structures (foldseek):
  4k0e-assembly1_C  TM=7.126E-01  e=2.142E-01  Cupriavidus metallidurans CH34
  8f4n-assembly1_A  TM=6.503E-01  e=2.142E-01  Escherichia coli

Solvent-accessible surface area (backbone atoms only — not comparable to full-atom values): 5584 Å² total; per-residue (Å²): 137,62,65,66,62,50,40,63,76,38,41,71,60,44,50,50,53,51,52,49,52,52,54,52,48,51,54,47,61,76,66,54,82,78,65,92,73,73,91,73,87,76,95,73,85,84,64,80,47,78,42,82,89,36,48,32,70,52,34,30,65,73,45,45,52,56,51,50,59,59,56,66,68,44,93,87,68,89,82,88,80,78,51,56,36,72,19,33,36,62

Mean predicted aligned error: 8.43 Å

Sequence (90 aa):
MNIAELSIRKNVITLFITLLVLGGGILAYETMGRLEDPAFTIKQAKVITRYAGASAEEVEKEVTDILETEIQQLGQLLRITSQSMDGLSI

Radius of gyration: 30.84 Å; Cα contacts (8 Å, |Δi|>4): 63; chains: 1; bounding box: 62×20×72 Å

Secondary structure (DSSP, 8-state):
--HHHHHHHTHHHHHHHHHHHHHHHHHHHHH----SS-----------EE-TT--HHHHIIIIIHHHHHHHHT-TT-------EETTEE-

pLDDT: mean 91.79, std 5.09, range [65.25, 97.81]

Foldseek 3Di:
DDVPVVCVVPVVVVVVVVVVCVVVVVVCVVPDDDDPDDDDDDPDDDDKAFQAPAALVRCCVVPVVVVCVVVVPDPPDDDDDWDGHHRMID